Protein AF-A0A5J4P805-F1 (afdb_monomer_lite)

Radius of gyration: 18.77 Å; chains: 1; bounding box: 38×37×55 Å

Foldseek 3Di:
DKAFDDDPPDDDDDDDDDPPDDDDDDDDDPVLVVVLVVPDPPVQLLVCVCVVDRMDDDDPVRVVLVVVLVVVLCVLVVPPVDPCSSVVNSVSVVVSSVVVVCVVCVVVVNDPCLPVPVLLVVLLVVLLVDLVPDLDLCVSCVVSVHDSVVQQVVNCVRRVHGSNVSSVCSNVVVVD

Secondary structure (DSSP, 8-state):
-EEE---TTPPP------TT---------HHHHHHHHTT-TTHHHHHHHHHT-SEEE--HHHHHHHHHHHHHHHHHHH-TT-TTHHHHHHHHHHHHHHHHHHHHHHHTT--TTTT--HHHHHHHHHHHHHTTT---HHHHHHHTTS-HHHHHHHHHHHHSS-HHHHHHHHHHHT--

InterPro domains:
  IPR018060 AraC-like, DNA binding HTH domain [PS01124] (121-176)

pLDDT: mean 83.59, std 12.19, range [43.94, 97.19]

Sequence (176 aa):
PCLITIHPDEILQLQECSDDYSAMHIVYSKEFINALSAYIKERLPFYLDIYNSPVFNLSDEELNSYMEYFIKAKEIVSNADNPFRLQTIIHLTMFFFYSKTYQFRKAKGETVKTIQNPLVTNFLKLVRENYKTYHSLDFYANKLCVSSKYLTTLVKRKTGTTATDWIEKYIILEAQ

Organism: NCBI:txid433724

Structure (mmCIF, N/CA/C/O backbone):
data_AF-A0A5J4P805-F1
#
_entry.id   AF-A0A5J4P805-F1
#
loop_
_atom_site.group_PDB
_atom_site.id
_atom_site.type_symbol
_atom_site.label_atom_id
_atom_site.label_alt_id
_atom_site.label_comp_id
_atom_site.label_asym_id
_atom_site.label_entity_id
_atom_site.label_seq_id
_atom_site.pdbx_PDB_ins_code
_atom_site.Cartn_x
_atom_site.Cartn_y
_atom_site.Cartn_z
_atom_site.occupancy
_atom_site.B_iso_or_equiv
_atom_site.auth_seq_id
_atom_site.auth_comp_id
_atom_site.auth_asym_id
_atom_site.auth_atom_id
_atom_site.pdbx_PDB_model_num
ATOM 1 N N . PRO A 1 1 ? 7.801 15.212 -11.296 1.00 89.38 1 PRO A N 1
ATOM 2 C CA . PRO A 1 1 ? 7.403 13.788 -11.437 1.00 89.38 1 PRO A CA 1
ATOM 3 C C . PRO A 1 1 ? 6.399 13.424 -10.334 1.00 89.38 1 PRO A C 1
ATOM 5 O O . PRO A 1 1 ? 6.364 14.111 -9.315 1.00 89.38 1 PRO A O 1
ATOM 8 N N . CYS A 1 2 ? 5.566 12.400 -10.524 1.00 90.12 2 CYS A N 1
ATOM 9 C CA . CYS A 1 2 ? 4.610 11.981 -9.498 1.00 90.12 2 CYS A CA 1
ATOM 10 C C . CYS A 1 2 ? 4.500 10.457 -9.403 1.00 90.12 2 CYS A C 1
ATOM 12 O O . CYS A 1 2 ? 4.757 9.744 -10.373 1.00 90.12 2 CYS A O 1
ATOM 14 N N . LEU A 1 3 ? 4.132 9.974 -8.218 1.00 89.25 3 LEU A N 1
ATOM 15 C CA . LEU A 1 3 ? 3.658 8.616 -7.991 1.00 89.25 3 LEU A CA 1
ATOM 16 C C . LEU A 1 3 ? 2.134 8.647 -7.965 1.00 89.25 3 LEU A C 1
ATOM 18 O O . LEU A 1 3 ? 1.552 9.450 -7.237 1.00 89.25 3 LEU A O 1
ATOM 22 N N . ILE A 1 4 ? 1.515 7.736 -8.707 1.00 89.25 4 ILE A N 1
ATOM 23 C CA . ILE A 1 4 ? 0.074 7.507 -8.669 1.00 89.25 4 ILE A CA 1
ATOM 24 C C . ILE A 1 4 ? -0.155 6.094 -8.139 1.00 89.25 4 ILE A C 1
ATOM 26 O O . ILE A 1 4 ? 0.443 5.139 -8.641 1.00 89.25 4 ILE A O 1
ATOM 30 N N . THR A 1 5 ? -0.998 5.958 -7.121 1.00 86.69 5 THR A N 1
ATOM 31 C CA . THR A 1 5 ? -1.427 4.660 -6.594 1.00 86.69 5 THR A CA 1
ATOM 32 C C . THR A 1 5 ? -2.872 4.417 -6.981 1.00 86.69 5 THR A C 1
ATOM 34 O O . THR A 1 5 ? -3.725 5.258 -6.721 1.00 86.69 5 THR A O 1
ATOM 37 N N . ILE A 1 6 ? -3.120 3.266 -7.601 1.00 85.44 6 ILE A N 1
ATOM 38 C CA . ILE A 1 6 ? -4.442 2.854 -8.067 1.00 85.44 6 ILE A CA 1
ATOM 39 C C . ILE A 1 6 ? -4.835 1.620 -7.269 1.00 85.44 6 ILE A C 1
ATOM 41 O O . ILE A 1 6 ? -4.088 0.634 -7.228 1.00 85.44 6 ILE A O 1
ATOM 45 N N . HIS A 1 7 ? -5.984 1.684 -6.617 1.00 79.12 7 HIS A N 1
ATOM 46 C CA . HIS A 1 7 ? -6.533 0.595 -5.832 1.00 79.12 7 HIS A CA 1
ATOM 47 C C . HIS A 1 7 ? -7.401 -0.330 -6.690 1.00 79.12 7 HIS A C 1
ATOM 49 O O . HIS A 1 7 ? -7.908 0.072 -7.741 1.00 79.12 7 HIS A O 1
ATOM 55 N N . PRO A 1 8 ? -7.588 -1.591 -6.257 1.00 71.69 8 PRO A N 1
ATOM 56 C CA . PRO A 1 8 ? -8.614 -2.446 -6.837 1.00 71.69 8 PRO A CA 1
ATOM 57 C C . PRO A 1 8 ? -9.966 -1.720 -6.862 1.00 71.69 8 PRO A C 1
ATOM 59 O O . PRO A 1 8 ? -10.299 -1.013 -5.915 1.00 71.69 8 PRO A O 1
ATOM 62 N N . ASP A 1 9 ? -10.723 -1.915 -7.941 1.00 72.81 9 ASP A N 1
ATOM 63 C CA . ASP A 1 9 ? -12.059 -1.345 -8.179 1.00 72.81 9 ASP A CA 1
ATOM 64 C C . ASP A 1 9 ? -12.109 0.165 -8.501 1.00 72.81 9 ASP A C 1
ATOM 66 O O . ASP A 1 9 ? -13.187 0.703 -8.764 1.00 72.81 9 ASP A O 1
ATOM 70 N N . GLU A 1 10 ? -10.963 0.849 -8.583 1.00 80.38 10 GLU A N 1
ATOM 71 C CA . GLU A 1 10 ? -10.898 2.204 -9.139 1.00 80.38 10 GLU A CA 1
ATOM 72 C C . GLU A 1 10 ? -10.893 2.179 -10.675 1.00 80.38 10 GLU A C 1
ATOM 74 O O . GLU A 1 10 ? -10.172 1.409 -11.314 1.00 80.38 10 GLU A O 1
ATOM 79 N N . ILE A 1 11 ? -11.691 3.058 -11.288 1.00 79.94 11 ILE A N 1
ATOM 80 C CA . ILE A 1 11 ? -11.712 3.250 -12.741 1.00 79.94 11 ILE A CA 1
ATOM 81 C C . ILE A 1 11 ? -10.807 4.429 -13.080 1.00 79.94 11 ILE A C 1
ATOM 83 O O . ILE A 1 11 ? -11.082 5.563 -12.687 1.00 79.94 11 ILE A O 1
ATOM 87 N N . LEU A 1 12 ? -9.749 4.170 -13.850 1.00 81.88 12 LEU A N 1
ATOM 88 C CA . LEU A 1 12 ? -8.863 5.213 -14.352 1.00 81.88 12 LEU A CA 1
ATOM 89 C C . LEU A 1 12 ? -9.272 5.612 -15.770 1.00 81.88 12 LEU A C 1
ATOM 91 O O . LEU A 1 12 ? -9.316 4.778 -16.674 1.00 81.88 12 LEU A O 1
ATOM 95 N N . GLN A 1 13 ? -9.548 6.900 -15.965 1.00 85.69 13 GLN A N 1
ATOM 96 C CA . GLN A 1 13 ? -9.838 7.473 -17.275 1.00 85.69 13 GLN A CA 1
ATOM 97 C C . GLN A 1 13 ? -8.726 8.447 -17.668 1.00 85.69 13 GLN A C 1
ATOM 99 O O . GLN A 1 13 ? -8.570 9.503 -17.056 1.00 85.69 13 GLN A O 1
ATOM 104 N N . LEU A 1 14 ? -7.965 8.096 -18.706 1.00 84.12 14 LEU A N 1
ATOM 105 C CA . LEU A 1 14 ? -6.975 8.987 -19.305 1.00 84.12 14 LEU A CA 1
ATOM 106 C C . LEU A 1 14 ? -7.700 10.031 -20.166 1.00 84.12 14 LEU A C 1
ATOM 108 O O . LEU A 1 14 ? -8.374 9.669 -21.128 1.00 84.12 14 LEU A O 1
ATOM 112 N N . GLN A 1 15 ? -7.590 11.306 -19.795 1.00 90.75 15 GLN A N 1
ATOM 113 C CA . GLN A 1 15 ? -8.212 12.419 -20.529 1.00 90.75 15 GLN A CA 1
ATOM 114 C C . GLN A 1 15 ? -7.284 12.967 -21.616 1.00 90.75 15 GLN A C 1
ATOM 116 O O . GLN A 1 15 ? -7.705 13.189 -22.746 1.00 90.75 15 GLN A O 1
ATOM 121 N N . GLU A 1 16 ? -6.014 13.159 -21.269 1.00 90.00 16 GLU A N 1
ATOM 122 C CA . GLU A 1 16 ? -5.002 13.762 -22.127 1.00 90.00 16 GLU A CA 1
ATOM 123 C C . GLU A 1 16 ? -3.634 13.156 -21.787 1.00 90.00 16 GLU A C 1
ATOM 125 O O . GLU A 1 16 ? -3.386 12.768 -20.642 1.00 90.00 16 GLU A O 1
ATOM 130 N N . CYS A 1 17 ? -2.759 13.045 -22.784 1.00 89.62 17 CYS A N 1
ATOM 131 C CA . CYS A 1 17 ? -1.394 12.553 -22.642 1.00 89.62 17 CYS A CA 1
ATOM 132 C C . CYS A 1 17 ? -0.493 13.395 -23.543 1.00 89.62 17 CYS A C 1
ATOM 134 O O . CYS A 1 17 ? -0.780 13.519 -24.732 1.00 89.62 17 CYS A O 1
ATOM 136 N N . SER A 1 18 ? 0.570 13.973 -22.985 1.00 92.75 18 SER A N 1
ATOM 137 C CA . SER A 1 18 ? 1.556 14.712 -23.772 1.00 92.75 18 SER A CA 1
ATOM 138 C C . SER A 1 18 ? 2.445 13.760 -24.577 1.00 92.75 18 SER A C 1
ATOM 140 O O . SER A 1 18 ? 2.622 12.598 -24.204 1.00 92.75 18 SER A O 1
ATOM 142 N N . ASP A 1 19 ? 3.034 14.260 -25.666 1.00 93.38 19 ASP A N 1
ATOM 143 C CA . ASP A 1 19 ? 3.912 13.467 -26.544 1.00 93.38 19 ASP A CA 1
ATOM 144 C C . ASP A 1 19 ? 5.211 13.013 -25.852 1.00 93.38 19 ASP A C 1
ATOM 146 O O . ASP A 1 19 ? 5.817 12.015 -26.236 1.00 93.38 19 ASP A O 1
ATOM 150 N N . ASP A 1 20 ? 5.647 13.739 -24.822 1.00 93.69 20 ASP A N 1
ATOM 151 C CA . ASP A 1 20 ? 6.843 13.462 -24.022 1.00 93.69 20 ASP A CA 1
ATOM 152 C C . ASP A 1 20 ? 6.550 12.659 -22.743 1.00 93.69 20 ASP A C 1
ATOM 154 O O . ASP A 1 20 ? 7.442 12.436 -21.916 1.00 93.69 20 ASP A O 1
ATOM 158 N N . TYR A 1 21 ? 5.305 12.208 -22.565 1.00 89.69 21 TYR A N 1
ATOM 159 C CA . TYR A 1 21 ? 4.905 11.448 -21.393 1.00 89.69 21 TYR A CA 1
ATOM 160 C C . TYR A 1 21 ? 5.673 10.125 -21.293 1.00 89.69 21 TYR A C 1
ATOM 162 O O . TYR A 1 21 ? 5.721 9.315 -22.219 1.00 89.69 21 TYR A O 1
ATOM 170 N N . SER A 1 22 ? 6.224 9.868 -20.108 1.00 89.62 22 SER A N 1
ATOM 171 C CA . SER A 1 22 ? 6.841 8.591 -19.767 1.00 89.62 22 SER A CA 1
ATOM 172 C C . SER A 1 22 ? 6.414 8.153 -18.375 1.00 89.62 22 SER A C 1
ATOM 174 O O . SER A 1 22 ? 6.298 8.957 -17.448 1.00 89.62 22 SER A O 1
ATOM 176 N N . ALA A 1 23 ? 6.158 6.855 -18.232 1.00 89.94 23 ALA A N 1
ATOM 177 C CA . ALA A 1 23 ? 5.723 6.280 -16.974 1.00 89.94 23 ALA A CA 1
ATOM 178 C C . ALA A 1 23 ? 6.225 4.856 -16.794 1.00 89.94 23 ALA A C 1
ATOM 180 O O . ALA A 1 23 ? 6.487 4.112 -17.740 1.00 89.94 23 ALA A O 1
ATOM 181 N N . MET A 1 24 ? 6.303 4.479 -15.528 1.00 90.62 24 MET A N 1
ATOM 182 C CA . MET A 1 24 ? 6.687 3.164 -15.070 1.00 90.62 24 MET A CA 1
ATOM 183 C C . MET A 1 24 ? 5.582 2.641 -14.165 1.00 90.62 24 MET A C 1
ATOM 185 O O . MET A 1 24 ? 5.112 3.354 -13.281 1.00 90.62 24 MET A O 1
ATOM 189 N N . HIS A 1 25 ? 5.167 1.400 -14.387 1.00 90.31 25 HIS A N 1
ATOM 190 C CA . HIS A 1 25 ? 4.071 0.787 -13.650 1.00 90.31 25 HIS A CA 1
ATOM 191 C C . HIS A 1 25 ? 4.546 -0.469 -12.926 1.00 90.31 25 HIS A C 1
ATOM 193 O O . HIS A 1 25 ? 5.250 -1.308 -13.486 1.00 90.31 25 HIS A O 1
ATOM 199 N N . ILE A 1 26 ? 4.130 -0.598 -11.668 1.00 91.25 26 ILE A N 1
ATOM 200 C CA . ILE A 1 26 ? 4.289 -1.813 -10.871 1.00 91.25 26 ILE A CA 1
ATOM 201 C C . ILE A 1 26 ? 2.892 -2.299 -10.535 1.00 91.25 26 ILE A C 1
ATOM 203 O O . ILE A 1 26 ? 2.126 -1.589 -9.889 1.00 91.25 26 ILE A O 1
ATOM 207 N N . VAL A 1 27 ? 2.574 -3.509 -10.983 1.00 90.94 27 VAL A N 1
ATOM 208 C CA . VAL A 1 27 ? 1.280 -4.143 -10.742 1.00 90.94 27 VAL A CA 1
ATOM 209 C C . VAL A 1 27 ? 1.503 -5.337 -9.830 1.00 90.94 27 VAL A C 1
ATOM 211 O O . VAL A 1 27 ? 2.294 -6.227 -10.141 1.00 90.94 27 VAL A O 1
ATOM 214 N N . TYR A 1 28 ? 0.809 -5.350 -8.697 1.00 89.00 28 TYR A N 1
ATOM 215 C CA . TYR A 1 28 ? 0.845 -6.463 -7.759 1.00 89.00 28 TYR A CA 1
ATOM 216 C C . TYR A 1 28 ? -0.364 -7.367 -7.981 1.00 89.00 28 TYR A C 1
ATOM 218 O O . TYR A 1 28 ? -1.494 -6.886 -8.057 1.00 89.00 28 TYR A O 1
ATOM 226 N N . SER A 1 29 ? -0.136 -8.679 -8.056 1.00 90.00 29 SER A N 1
ATOM 227 C CA . SER A 1 29 ? -1.239 -9.639 -8.046 1.00 90.00 29 SER A CA 1
ATOM 228 C C . SER A 1 29 ? -1.870 -9.714 -6.651 1.00 90.00 29 SER A C 1
ATOM 230 O O . SER A 1 29 ? -1.214 -9.420 -5.643 1.00 90.00 29 SER A O 1
ATOM 232 N N . LYS A 1 30 ? -3.134 -10.148 -6.575 1.00 83.44 30 LYS A N 1
ATOM 233 C CA . LYS A 1 30 ? -3.829 -10.343 -5.292 1.00 83.44 30 LYS A CA 1
ATOM 234 C C . LYS A 1 30 ? -3.072 -11.322 -4.394 1.00 83.44 30 LYS A C 1
ATOM 236 O O . LYS A 1 30 ? -2.908 -11.079 -3.203 1.00 83.44 30 LYS A O 1
ATOM 241 N N . GLU A 1 31 ? -2.534 -12.391 -4.973 1.00 87.69 31 GLU A N 1
ATOM 242 C CA . GLU A 1 31 ? -1.758 -13.414 -4.270 1.00 87.69 31 GLU A CA 1
ATOM 243 C C . GLU A 1 31 ? -0.483 -12.825 -3.666 1.00 87.69 31 GLU A C 1
ATOM 245 O O . GLU A 1 31 ? -0.145 -13.124 -2.520 1.00 87.69 31 GLU A O 1
ATOM 250 N N . PHE A 1 32 ? 0.206 -11.950 -4.405 1.00 89.69 32 PHE A N 1
ATOM 251 C CA . PHE A 1 32 ? 1.396 -11.276 -3.903 1.00 89.69 32 PHE A CA 1
ATOM 252 C C . PHE A 1 32 ? 1.067 -10.320 -2.754 1.00 89.69 32 PHE A C 1
ATOM 254 O O . PHE A 1 32 ? 1.755 -10.342 -1.734 1.00 89.69 32 PHE A O 1
ATOM 261 N N . ILE A 1 33 ? 0.006 -9.515 -2.879 1.00 83.75 33 ILE A N 1
ATOM 262 C CA . ILE A 1 33 ? -0.450 -8.629 -1.797 1.00 83.75 33 ILE A CA 1
ATOM 263 C C . ILE A 1 33 ? -0.822 -9.445 -0.557 1.00 83.75 33 ILE A C 1
ATOM 265 O O . ILE A 1 33 ? -0.401 -9.100 0.547 1.00 83.75 33 ILE A O 1
ATOM 269 N N . ASN A 1 34 ? -1.522 -10.567 -0.727 1.00 80.19 34 ASN A N 1
ATOM 270 C CA . ASN A 1 34 ? -1.867 -11.467 0.369 1.00 80.19 34 ASN A CA 1
ATOM 271 C C . ASN A 1 34 ? -0.614 -12.038 1.046 1.00 80.19 34 ASN A C 1
ATOM 273 O O . ASN A 1 34 ? -0.508 -11.985 2.274 1.00 80.19 34 ASN A O 1
ATOM 277 N N . ALA A 1 35 ? 0.374 -12.492 0.273 1.00 85.38 35 ALA A N 1
ATOM 278 C CA . ALA A 1 35 ? 1.645 -12.971 0.810 1.00 85.38 35 ALA A CA 1
ATOM 279 C C . ALA A 1 35 ? 2.408 -11.866 1.560 1.00 85.38 35 ALA A C 1
ATOM 281 O O . ALA A 1 35 ? 2.830 -12.072 2.695 1.00 85.38 35 ALA A O 1
ATOM 282 N N . LEU A 1 36 ? 2.525 -10.671 0.974 1.00 84.06 36 LEU A N 1
ATOM 283 C CA . LEU A 1 36 ? 3.164 -9.507 1.591 1.00 84.06 36 LEU A CA 1
ATOM 284 C C . LEU A 1 36 ? 2.470 -9.115 2.903 1.00 84.06 36 LEU A C 1
ATOM 286 O O . LEU A 1 36 ? 3.116 -8.845 3.917 1.00 84.06 36 LEU A O 1
ATOM 290 N N . SER A 1 37 ? 1.139 -9.129 2.904 1.00 74.75 37 SER A N 1
ATOM 291 C CA . SER A 1 37 ? 0.326 -8.732 4.046 1.00 74.75 37 SER A CA 1
ATOM 292 C C . SER A 1 37 ? 0.572 -9.616 5.271 1.00 74.75 37 SER A C 1
ATOM 294 O O . SER A 1 37 ? 0.425 -9.143 6.401 1.00 74.75 37 SER A O 1
ATOM 296 N N . ALA A 1 38 ? 0.947 -10.889 5.097 1.00 74.44 38 ALA A N 1
ATOM 297 C CA . ALA A 1 38 ? 1.258 -11.801 6.202 1.00 74.44 38 ALA A CA 1
ATOM 298 C C . ALA A 1 38 ? 2.424 -11.297 7.073 1.00 74.44 38 ALA A C 1
ATOM 300 O O . ALA A 1 38 ? 2.488 -11.608 8.262 1.00 74.44 38 ALA A O 1
ATOM 301 N N . TYR A 1 39 ? 3.303 -10.466 6.509 1.00 72.06 39 TYR A N 1
ATOM 302 C CA . TYR A 1 39 ? 4.473 -9.926 7.197 1.00 72.06 39 TYR A CA 1
ATOM 303 C C . TYR A 1 39 ? 4.241 -8.533 7.806 1.00 72.06 39 TYR A C 1
ATOM 305 O O . TYR A 1 39 ? 4.923 -8.149 8.759 1.00 72.06 39 TYR A O 1
ATOM 313 N N . ILE A 1 40 ? 3.250 -7.779 7.322 1.00 66.31 40 ILE A N 1
ATOM 314 C CA . ILE A 1 40 ? 2.969 -6.416 7.791 1.00 66.31 40 ILE A CA 1
ATOM 315 C C . ILE A 1 40 ? 2.023 -6.471 9.002 1.00 66.31 40 ILE A C 1
ATOM 317 O O . ILE A 1 40 ? 0.811 -6.609 8.862 1.00 66.31 40 ILE A O 1
ATOM 321 N N . LYS A 1 41 ? 2.558 -6.326 10.222 1.00 56.78 41 LYS A N 1
ATOM 322 C CA . LYS A 1 41 ? 1.759 -6.358 11.474 1.00 56.78 41 LYS A CA 1
ATOM 323 C C . LYS A 1 41 ? 0.793 -5.166 11.621 1.00 56.78 41 LYS A C 1
ATOM 325 O O . LYS A 1 41 ? -0.306 -5.305 12.173 1.00 56.78 41 LYS A O 1
ATOM 330 N N . GLU A 1 42 ? 1.173 -4.008 11.082 1.00 60.75 42 GLU A N 1
ATOM 331 C CA . GLU A 1 42 ? 0.418 -2.745 11.113 1.00 60.75 42 GLU A CA 1
ATOM 332 C C . GLU A 1 42 ? -0.238 -2.434 9.755 1.00 60.75 42 GLU A C 1
ATOM 334 O O . GLU A 1 42 ? -0.090 -1.341 9.217 1.00 60.75 42 GLU A O 1
ATOM 339 N N . ARG A 1 43 ? -0.970 -3.406 9.184 1.00 60.38 43 ARG A N 1
ATOM 340 C CA . ARG A 1 43 ? -1.573 -3.310 7.834 1.00 60.38 43 ARG A CA 1
ATOM 341 C C . ARG A 1 43 ? -2.363 -2.027 7.582 1.00 60.38 43 ARG A C 1
ATOM 343 O O . ARG A 1 43 ? -2.365 -1.487 6.487 1.00 60.38 43 ARG A O 1
ATOM 350 N N . LEU A 1 44 ? -3.072 -1.574 8.605 1.00 59.03 44 LEU A N 1
ATOM 351 C CA . LEU A 1 44 ? -4.191 -0.672 8.432 1.00 59.03 44 LEU A CA 1
ATOM 352 C C . LEU A 1 44 ? -3.799 0.823 8.430 1.00 59.03 44 LEU A C 1
ATOM 354 O O . LEU A 1 44 ? -4.233 1.529 7.521 1.00 59.03 44 LEU A O 1
ATOM 358 N N . PRO A 1 45 ? -2.954 1.324 9.357 1.00 60.91 45 PRO A N 1
ATOM 359 C CA . PRO A 1 45 ? -2.386 2.666 9.219 1.00 60.91 45 PRO A CA 1
ATOM 360 C C . PRO A 1 45 ? -1.623 2.836 7.902 1.00 60.91 45 PRO A C 1
ATOM 362 O O . PRO A 1 45 ? -1.765 3.853 7.240 1.00 60.91 45 PRO A O 1
ATOM 365 N N . PHE A 1 46 ? -0.874 1.805 7.501 1.00 63.72 46 PHE A N 1
ATOM 366 C CA . PHE A 1 46 ? -0.137 1.782 6.241 1.00 63.72 46 PHE A CA 1
ATOM 367 C C . PHE A 1 46 ? -1.063 1.861 5.018 1.00 63.72 46 PHE A C 1
ATOM 369 O O . PHE A 1 46 ? -0.847 2.688 4.138 1.00 63.72 46 PHE A O 1
ATOM 376 N N . TYR A 1 47 ? -2.125 1.049 4.982 1.00 64.62 47 TYR A N 1
ATOM 377 C CA . TYR A 1 47 ? -3.109 1.092 3.900 1.00 64.62 47 TYR A CA 1
ATOM 378 C C . TYR A 1 47 ? -3.779 2.464 3.784 1.00 64.62 47 TYR A C 1
ATOM 380 O O . TYR A 1 47 ? -3.931 2.970 2.679 1.00 64.62 47 TYR A O 1
ATOM 388 N N . LEU A 1 48 ? -4.150 3.093 4.905 1.00 63.97 48 LEU A N 1
ATOM 389 C CA . LEU A 1 48 ? -4.765 4.421 4.868 1.00 63.97 48 LEU A CA 1
ATOM 390 C C . LEU A 1 48 ? -3.843 5.516 4.359 1.00 63.97 48 LEU A C 1
ATOM 392 O O . LEU A 1 48 ? -4.325 6.423 3.684 1.00 63.97 48 LEU A O 1
ATOM 396 N N . ASP A 1 49 ? -2.561 5.459 4.713 1.00 67.38 49 ASP A N 1
ATOM 397 C CA . ASP A 1 49 ? -1.588 6.452 4.263 1.00 67.38 49 ASP A CA 1
ATOM 398 C C . ASP A 1 49 ? -1.484 6.441 2.727 1.00 67.38 49 ASP A C 1
ATOM 400 O O . ASP A 1 49 ? -1.374 7.502 2.118 1.00 67.38 49 ASP A O 1
ATOM 404 N N . ILE A 1 50 ? -1.597 5.258 2.110 1.00 67.62 50 ILE A N 1
ATOM 405 C CA . ILE A 1 50 ? -1.614 5.075 0.652 1.00 67.62 50 ILE A CA 1
ATOM 406 C C . ILE A 1 50 ? -2.986 5.450 0.070 1.00 67.62 50 ILE A C 1
ATOM 408 O O . ILE A 1 50 ? -3.070 6.284 -0.825 1.00 67.62 50 ILE A O 1
ATOM 412 N N . TYR A 1 51 ? -4.069 4.901 0.625 1.00 67.12 51 TYR A N 1
ATOM 413 C CA . TYR A 1 51 ? -5.433 5.084 0.116 1.00 67.12 51 TYR A CA 1
ATOM 414 C C . TYR A 1 51 ? -5.903 6.539 0.136 1.00 67.12 51 TYR A C 1
ATOM 416 O O . TYR A 1 51 ? -6.561 7.011 -0.784 1.00 67.12 51 TYR A O 1
ATOM 424 N N . ASN A 1 52 ? -5.565 7.288 1.186 1.00 67.38 52 ASN A N 1
ATOM 425 C CA . ASN A 1 52 ? -5.992 8.681 1.315 1.00 67.38 52 ASN A CA 1
ATOM 426 C C . ASN A 1 52 ? -5.112 9.652 0.507 1.00 67.38 52 ASN A C 1
ATOM 428 O O . ASN A 1 52 ? -5.274 10.868 0.623 1.00 67.38 52 ASN A O 1
ATOM 432 N N . SER A 1 53 ? -4.123 9.167 -0.240 1.00 71.75 53 SER A N 1
ATOM 433 C CA . SER A 1 53 ? -3.188 10.008 -0.984 1.00 71.75 53 SER A CA 1
ATOM 434 C C . SER A 1 53 ? -2.847 9.352 -2.325 1.00 71.75 53 SER A C 1
ATOM 436 O O . SER A 1 53 ? -1.741 8.866 -2.507 1.00 71.75 53 SER A O 1
ATOM 438 N N . PRO A 1 54 ? -3.787 9.348 -3.289 1.00 75.75 54 PRO A N 1
ATOM 439 C CA . PRO A 1 54 ? -3.621 8.629 -4.554 1.00 75.75 54 PRO A CA 1
ATOM 440 C C . PRO A 1 54 ? -2.557 9.239 -5.478 1.00 75.75 54 PRO A C 1
ATOM 442 O O . PRO A 1 54 ? -2.111 8.583 -6.416 1.00 75.75 54 PRO A O 1
ATOM 445 N N . VAL A 1 55 ? -2.149 10.489 -5.230 1.00 85.12 55 VAL A N 1
ATOM 446 C CA . VAL A 1 55 ? -1.129 11.202 -6.007 1.00 85.12 55 VAL A CA 1
ATOM 447 C C . VAL A 1 55 ? -0.112 11.830 -5.062 1.00 85.12 55 VAL A C 1
ATOM 449 O O . VAL A 1 55 ? -0.467 12.627 -4.191 1.00 85.12 55 VAL A O 1
ATOM 452 N N . PHE A 1 56 ? 1.163 11.518 -5.279 1.00 82.44 56 PHE A N 1
ATOM 453 C CA . PHE A 1 56 ? 2.285 12.125 -4.572 1.00 82.44 56 PHE A CA 1
ATOM 454 C C . PHE A 1 56 ? 3.215 12.815 -5.554 1.00 82.44 56 PHE A C 1
ATOM 456 O O . PHE A 1 56 ? 3.733 12.191 -6.479 1.00 82.44 56 PHE A O 1
ATOM 463 N N . ASN A 1 57 ? 3.481 14.095 -5.314 1.00 87.94 57 ASN A N 1
ATOM 464 C CA . ASN A 1 57 ? 4.556 14.783 -6.012 1.00 87.94 57 ASN A CA 1
ATOM 465 C C . ASN A 1 57 ? 5.893 14.260 -5.496 1.00 87.94 57 ASN A C 1
ATOM 467 O O . ASN A 1 57 ? 6.103 14.192 -4.287 1.00 87.94 57 ASN A O 1
ATOM 471 N N . LEU A 1 58 ? 6.770 13.895 -6.423 1.00 88.94 58 LEU A N 1
ATOM 472 C CA . LEU A 1 58 ? 8.104 13.406 -6.121 1.00 88.94 58 LEU A CA 1
ATOM 473 C C . LEU A 1 58 ? 9.130 14.480 -6.472 1.00 88.94 58 LEU A C 1
ATOM 475 O O . LEU A 1 58 ? 9.048 15.119 -7.525 1.00 88.94 58 LEU A O 1
ATOM 479 N N . SER A 1 59 ? 10.122 14.625 -5.607 1.00 91.81 59 SER A N 1
ATOM 480 C CA . SER A 1 59 ? 11.427 15.169 -5.974 1.00 91.81 59 SER A CA 1
ATOM 481 C C . SER A 1 59 ? 12.181 14.204 -6.897 1.00 91.81 59 SER A C 1
ATOM 483 O O . SER A 1 59 ? 11.844 13.021 -7.003 1.00 91.81 59 SER A O 1
ATOM 485 N N . ASP A 1 60 ? 13.234 14.693 -7.547 1.00 92.44 60 ASP A N 1
ATOM 486 C CA . ASP A 1 60 ? 14.070 13.855 -8.415 1.00 92.44 60 ASP A CA 1
ATOM 487 C C . ASP A 1 60 ? 14.799 12.755 -7.628 1.00 92.44 60 ASP A C 1
ATOM 489 O O . ASP A 1 60 ? 14.920 11.625 -8.098 1.00 92.44 60 ASP A O 1
ATOM 493 N N . GLU A 1 61 ? 15.222 13.043 -6.392 1.00 91.56 61 GLU A N 1
ATOM 494 C CA . GLU A 1 61 ? 15.821 12.048 -5.493 1.00 91.56 61 GLU A CA 1
ATOM 495 C C . GLU A 1 61 ? 14.825 10.928 -5.155 1.00 91.56 61 GLU A C 1
ATOM 497 O O . GLU A 1 61 ? 15.156 9.739 -5.210 1.00 91.56 61 GLU A O 1
ATOM 502 N N . GLU A 1 62 ? 13.575 11.288 -4.857 1.00 91.19 62 GLU A N 1
ATOM 503 C CA . GLU A 1 62 ? 12.534 10.298 -4.606 1.00 91.19 62 GLU A CA 1
ATOM 504 C C . GLU A 1 62 ? 12.253 9.473 -5.858 1.00 91.19 62 GLU A C 1
ATOM 506 O O . GLU A 1 62 ? 12.244 8.245 -5.760 1.00 91.19 62 GLU A O 1
ATOM 511 N N . LEU A 1 63 ? 12.092 10.103 -7.026 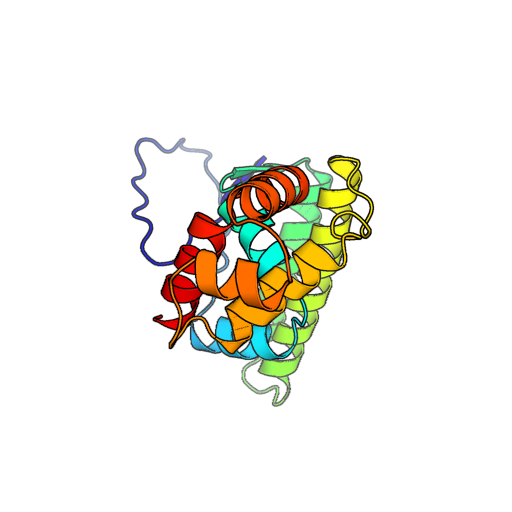1.00 92.19 63 LEU A N 1
ATOM 512 C CA . LEU A 1 63 ? 11.903 9.391 -8.290 1.00 92.19 63 LEU A CA 1
ATOM 513 C C . LEU A 1 63 ? 13.023 8.370 -8.523 1.00 92.19 63 LEU A C 1
ATOM 515 O O . LEU A 1 63 ? 12.728 7.205 -8.790 1.00 92.19 63 LEU A O 1
ATOM 519 N N . ASN A 1 64 ? 14.284 8.766 -8.342 1.00 93.88 64 ASN A N 1
ATOM 520 C CA . ASN A 1 64 ? 15.431 7.870 -8.498 1.00 93.88 64 ASN A CA 1
ATOM 521 C C . ASN A 1 64 ? 15.335 6.651 -7.576 1.00 93.88 64 ASN A C 1
ATOM 523 O O . ASN A 1 64 ? 15.518 5.524 -8.025 1.00 93.88 64 ASN A O 1
ATOM 527 N N . SER A 1 65 ? 14.940 6.837 -6.317 1.00 93.69 65 SER A N 1
ATOM 528 C CA . SER A 1 65 ? 14.760 5.702 -5.404 1.00 93.69 65 SER A CA 1
ATOM 529 C C . SER A 1 65 ? 13.606 4.759 -5.802 1.00 93.69 65 SER A C 1
ATOM 531 O O . SER A 1 65 ? 13.700 3.550 -5.584 1.00 93.69 65 SER A O 1
ATOM 533 N N . TYR A 1 66 ? 12.523 5.268 -6.412 1.00 93.56 66 TYR A N 1
ATOM 534 C CA . TYR A 1 66 ? 11.463 4.424 -6.989 1.00 93.56 66 TYR A CA 1
ATOM 535 C C . TYR A 1 66 ? 11.963 3.674 -8.233 1.00 93.56 66 TYR A C 1
ATOM 537 O O . TYR A 1 66 ? 11.634 2.499 -8.411 1.00 93.56 66 TYR A O 1
ATOM 545 N N . MET A 1 67 ? 12.784 4.319 -9.066 1.00 94.25 67 MET A N 1
ATOM 546 C CA . MET A 1 67 ? 13.418 3.698 -10.234 1.00 94.25 67 MET A CA 1
ATOM 547 C C . MET A 1 67 ? 14.376 2.573 -9.828 1.00 94.25 67 MET A C 1
ATOM 549 O O . MET A 1 67 ? 14.329 1.489 -10.407 1.00 94.25 67 MET A O 1
ATOM 553 N N . GLU A 1 68 ? 15.200 2.780 -8.799 1.00 95.81 68 GLU A N 1
ATOM 554 C CA . GLU A 1 68 ? 16.086 1.748 -8.246 1.00 95.81 68 GLU A CA 1
ATOM 555 C C . GLU A 1 68 ? 15.299 0.530 -7.756 1.00 95.81 68 GLU A C 1
ATOM 557 O O . GLU A 1 68 ? 15.642 -0.610 -8.089 1.00 95.81 68 GLU A O 1
ATOM 562 N N . TYR A 1 69 ? 14.208 0.764 -7.018 1.00 96.38 69 TYR A N 1
ATOM 563 C CA . TYR A 1 69 ? 13.305 -0.300 -6.588 1.00 96.38 69 TYR A CA 1
ATOM 564 C C . TYR A 1 69 ? 12.732 -1.069 -7.779 1.00 96.38 69 TYR A C 1
ATOM 566 O O . TYR A 1 69 ? 12.775 -2.298 -7.785 1.00 96.38 69 TYR A O 1
ATOM 574 N N . PHE A 1 70 ? 12.243 -0.373 -8.806 1.00 95.88 70 PHE A N 1
ATOM 575 C CA . PHE A 1 70 ? 11.689 -1.017 -9.993 1.00 95.88 70 PHE A CA 1
ATOM 576 C C . PHE A 1 70 ? 12.711 -1.863 -10.741 1.00 95.88 70 PHE A C 1
ATOM 578 O O . PHE A 1 70 ? 12.415 -3.003 -11.096 1.00 95.88 70 PHE A O 1
ATOM 585 N N . ILE A 1 71 ? 13.914 -1.333 -10.969 1.00 96.50 71 ILE A N 1
ATOM 586 C CA . ILE A 1 71 ? 14.982 -2.056 -11.666 1.00 96.50 71 ILE A CA 1
ATOM 587 C C . ILE A 1 71 ? 15.314 -3.339 -10.901 1.00 96.50 71 ILE A C 1
ATOM 589 O O . ILE A 1 71 ? 15.368 -4.416 -11.499 1.00 96.50 71 ILE A O 1
ATOM 593 N N . LYS A 1 72 ? 15.450 -3.253 -9.573 1.00 97.19 72 LYS A N 1
ATOM 594 C CA . LYS A 1 72 ? 15.721 -4.417 -8.721 1.00 97.19 72 LYS A CA 1
ATOM 595 C C . LYS A 1 72 ? 14.562 -5.406 -8.686 1.00 97.19 72 LYS A C 1
ATOM 597 O O . LYS A 1 72 ? 14.787 -6.610 -8.793 1.00 97.19 72 LYS A O 1
ATOM 602 N N . ALA A 1 73 ? 13.326 -4.926 -8.590 1.00 96.50 73 ALA A N 1
ATOM 603 C CA . ALA A 1 73 ? 12.139 -5.771 -8.634 1.00 96.50 73 ALA A CA 1
ATOM 604 C C . ALA A 1 73 ? 12.050 -6.531 -9.966 1.00 96.50 73 ALA A C 1
ATOM 606 O O . ALA A 1 73 ? 11.834 -7.743 -9.971 1.00 96.50 73 ALA A O 1
ATOM 607 N N . LYS A 1 74 ? 12.295 -5.847 -11.089 1.00 95.75 74 LYS A N 1
ATOM 608 C CA . LYS A 1 74 ? 12.319 -6.446 -12.427 1.00 95.75 74 LYS A CA 1
ATOM 609 C C . LYS A 1 74 ? 13.404 -7.517 -12.552 1.00 95.75 74 LYS A C 1
ATOM 611 O O . LYS A 1 74 ? 13.121 -8.590 -13.080 1.00 95.75 74 LYS A O 1
ATOM 616 N N . GLU A 1 75 ? 14.610 -7.253 -12.047 1.00 96.25 75 GLU A N 1
ATOM 617 C CA . GLU A 1 75 ? 15.724 -8.213 -12.011 1.00 96.25 75 GLU A CA 1
ATOM 618 C C . GLU A 1 75 ? 15.333 -9.495 -11.253 1.00 96.25 75 GLU A C 1
ATOM 620 O O . GLU A 1 75 ? 15.479 -10.599 -11.779 1.00 96.25 75 GLU A O 1
ATOM 625 N N . ILE A 1 76 ? 14.752 -9.354 -10.056 1.00 96.44 76 ILE A N 1
ATOM 626 C CA . ILE A 1 76 ? 14.320 -10.487 -9.223 1.00 96.44 76 ILE A CA 1
ATOM 627 C C . ILE A 1 76 ? 13.209 -11.286 -9.908 1.00 96.44 76 ILE A C 1
ATOM 629 O O . ILE A 1 76 ? 13.287 -12.512 -9.984 1.00 96.44 76 ILE A O 1
ATOM 633 N N . VAL A 1 77 ? 12.171 -10.611 -10.410 1.00 93.88 77 VAL A N 1
ATOM 634 C CA . VAL A 1 77 ? 11.000 -11.271 -11.011 1.00 93.88 77 VAL A CA 1
ATOM 635 C C . VAL A 1 77 ? 11.378 -12.029 -12.289 1.00 93.88 77 VAL A C 1
ATOM 637 O O . VAL A 1 77 ? 10.845 -13.117 -12.529 1.00 93.88 77 VAL A O 1
ATOM 640 N N . SER A 1 78 ? 12.334 -11.502 -13.061 1.00 95.19 78 SER A N 1
ATOM 641 C CA . SER A 1 78 ? 12.812 -12.114 -14.310 1.00 95.19 78 SER A CA 1
ATOM 642 C C . SER A 1 78 ? 13.649 -13.380 -14.090 1.00 95.19 78 SER A C 1
ATOM 644 O O . SER A 1 78 ? 13.766 -14.195 -15.001 1.00 95.19 78 SER A O 1
ATOM 646 N N . ASN A 1 79 ? 14.207 -13.585 -12.893 1.00 94.50 79 ASN A N 1
ATOM 647 C CA . ASN A 1 79 ? 15.016 -14.760 -12.570 1.00 94.50 79 ASN A CA 1
ATOM 648 C C . ASN A 1 79 ? 14.135 -15.948 -12.140 1.00 94.50 79 ASN A C 1
ATOM 650 O O . ASN A 1 79 ? 14.020 -16.263 -10.954 1.00 94.50 79 ASN A O 1
ATOM 654 N N . ALA A 1 80 ? 13.462 -16.573 -13.110 1.00 91.50 80 ALA A N 1
ATOM 655 C CA . ALA A 1 80 ? 12.468 -17.620 -12.864 1.00 91.50 80 ALA A CA 1
ATOM 656 C C . ALA A 1 80 ? 13.027 -18.888 -12.198 1.00 91.50 80 ALA A C 1
ATOM 658 O O . ALA A 1 80 ? 12.285 -19.549 -11.471 1.00 91.50 80 ALA A O 1
ATOM 659 N N . ASP A 1 81 ? 14.313 -19.179 -12.392 1.00 95.00 81 ASP A N 1
ATOM 660 C CA . ASP A 1 81 ? 14.977 -20.370 -11.851 1.00 95.00 81 ASP A CA 1
ATOM 661 C C . ASP A 1 81 ? 15.369 -20.223 -10.373 1.00 95.00 81 ASP A C 1
ATOM 663 O O . ASP A 1 81 ? 15.706 -21.208 -9.715 1.00 95.00 81 ASP A O 1
ATOM 667 N N . ASN A 1 82 ? 15.323 -19.006 -9.817 1.00 94.44 82 ASN A N 1
ATOM 668 C CA . ASN A 1 82 ? 15.651 -18.775 -8.416 1.00 94.44 82 ASN A CA 1
ATOM 669 C C . ASN A 1 82 ? 14.519 -19.284 -7.494 1.00 94.44 82 ASN A C 1
ATOM 671 O O . ASN A 1 82 ? 13.447 -18.666 -7.446 1.00 94.44 82 ASN A O 1
ATOM 675 N N . PRO A 1 83 ? 14.751 -20.327 -6.670 1.00 95.38 83 PRO A N 1
ATOM 676 C CA . PRO A 1 83 ? 1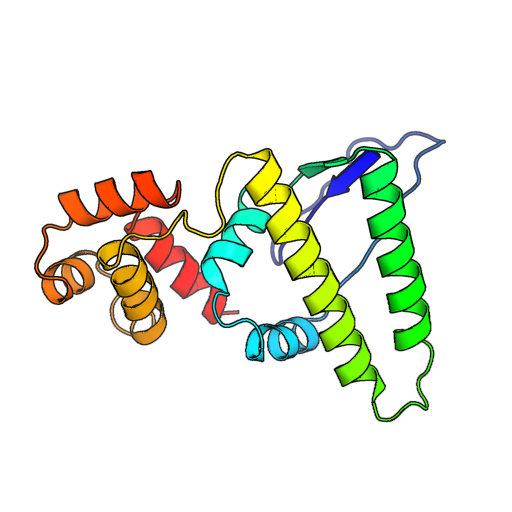3.723 -20.871 -5.780 1.00 95.38 83 PRO A CA 1
ATOM 677 C C . PRO A 1 83 ? 13.307 -19.893 -4.672 1.00 95.38 83 PRO A C 1
ATOM 679 O O . PRO A 1 83 ? 12.232 -20.038 -4.095 1.00 95.38 83 PRO A O 1
ATOM 682 N N . PHE A 1 84 ? 14.126 -18.876 -4.387 1.00 95.81 84 PHE A N 1
ATOM 683 C CA . PHE A 1 84 ? 13.842 -17.842 -3.393 1.00 95.81 84 PHE A CA 1
ATOM 684 C C . PHE A 1 84 ? 13.195 -16.590 -3.989 1.00 95.81 84 PHE A C 1
ATOM 686 O O . PHE A 1 84 ? 12.977 -15.623 -3.262 1.00 95.81 84 PHE A O 1
ATOM 693 N N . ARG A 1 85 ? 12.875 -16.580 -5.293 1.00 94.75 85 ARG A N 1
ATOM 694 C CA . ARG A 1 85 ? 12.372 -15.401 -6.015 1.00 94.75 85 ARG A CA 1
ATOM 695 C C . ARG A 1 85 ? 11.241 -14.691 -5.273 1.00 94.75 85 ARG A C 1
ATOM 697 O O . ARG A 1 85 ? 11.324 -13.481 -5.081 1.00 94.75 85 ARG A O 1
ATOM 704 N N . LEU A 1 86 ? 10.220 -15.434 -4.833 1.00 92.94 86 LEU A N 1
ATOM 705 C CA . LEU A 1 86 ? 9.058 -14.880 -4.127 1.00 92.94 86 LEU A CA 1
ATOM 706 C C . LEU A 1 86 ? 9.458 -14.224 -2.800 1.00 92.94 86 LEU A C 1
ATOM 708 O O . LEU A 1 86 ? 9.059 -13.098 -2.514 1.00 92.94 86 LEU A O 1
ATOM 712 N N . GLN A 1 87 ? 10.274 -14.901 -1.995 1.00 94.06 87 GLN A N 1
ATOM 713 C CA . GLN A 1 87 ? 10.745 -14.378 -0.717 1.00 94.06 87 GLN A CA 1
ATOM 714 C C . GLN A 1 87 ? 11.628 -13.148 -0.933 1.00 94.06 87 GLN A C 1
ATOM 716 O O . GLN A 1 87 ? 11.510 -12.175 -0.194 1.00 94.06 87 GLN A O 1
ATOM 721 N N . THR A 1 88 ? 12.490 -13.153 -1.950 1.00 95.75 88 THR A N 1
ATOM 722 C CA . THR A 1 88 ? 13.355 -12.015 -2.272 1.00 95.75 88 THR A CA 1
ATOM 723 C C . THR A 1 88 ? 12.533 -10.786 -2.647 1.00 95.75 88 THR A C 1
ATOM 725 O O . THR A 1 88 ? 12.780 -9.718 -2.085 1.00 95.75 88 THR A O 1
ATOM 728 N N . ILE A 1 89 ? 11.533 -10.919 -3.529 1.00 95.56 89 ILE A N 1
ATOM 729 C CA . ILE A 1 89 ? 10.700 -9.768 -3.897 1.00 95.56 89 ILE A CA 1
ATOM 730 C C . ILE A 1 89 ? 9.865 -9.280 -2.705 1.00 95.56 89 ILE A C 1
ATOM 732 O O . ILE A 1 89 ? 9.823 -8.080 -2.467 1.00 95.56 89 ILE A O 1
ATOM 736 N N . ILE A 1 90 ? 9.312 -10.176 -1.876 1.00 93.38 90 ILE A N 1
ATOM 737 C CA . ILE A 1 90 ? 8.580 -9.795 -0.654 1.00 93.38 90 ILE A CA 1
ATOM 738 C C . ILE A 1 90 ? 9.469 -8.962 0.280 1.00 93.38 90 ILE A C 1
ATOM 740 O O . ILE A 1 90 ? 9.058 -7.892 0.728 1.00 93.38 90 ILE A O 1
ATOM 744 N N . HIS A 1 91 ? 10.698 -9.407 0.555 1.00 93.81 91 HIS A N 1
ATOM 745 C CA . HIS A 1 91 ? 11.608 -8.679 1.442 1.00 93.81 91 HIS A CA 1
ATOM 746 C C . HIS A 1 91 ? 12.073 -7.344 0.851 1.00 93.81 91 HIS A C 1
ATOM 748 O O . HIS A 1 91 ? 12.129 -6.356 1.585 1.00 93.81 91 HIS A O 1
ATOM 754 N N . LEU A 1 92 ? 12.351 -7.283 -0.456 1.00 95.44 92 LEU A N 1
ATOM 755 C CA . LEU A 1 92 ? 12.683 -6.027 -1.134 1.00 95.44 92 LEU A CA 1
ATOM 756 C C . LEU A 1 92 ? 11.523 -5.030 -1.031 1.00 95.44 92 LEU A C 1
ATOM 758 O O . LEU A 1 92 ? 11.722 -3.878 -0.646 1.00 95.44 92 LEU A O 1
ATOM 762 N N . THR A 1 93 ? 10.309 -5.483 -1.338 1.00 92.75 93 THR A N 1
ATOM 763 C CA . THR A 1 93 ? 9.094 -4.673 -1.277 1.00 92.75 93 THR A CA 1
ATOM 764 C C . THR A 1 93 ? 8.826 -4.176 0.145 1.00 92.75 93 THR A C 1
ATOM 766 O O . THR A 1 93 ? 8.548 -2.994 0.331 1.00 92.75 93 THR A O 1
ATOM 769 N N . MET A 1 94 ? 8.989 -5.018 1.172 1.00 89.00 94 MET A N 1
ATOM 770 C CA . MET A 1 94 ? 8.867 -4.589 2.572 1.00 89.00 94 MET A CA 1
ATOM 771 C C . MET A 1 94 ? 9.910 -3.548 2.969 1.00 89.00 94 MET A C 1
ATOM 773 O O . MET A 1 94 ? 9.560 -2.542 3.584 1.00 89.00 94 MET A O 1
ATOM 777 N N . PHE A 1 95 ? 11.181 -3.779 2.629 1.00 91.75 95 PHE A N 1
ATOM 778 C CA . PHE A 1 95 ? 12.254 -2.821 2.889 1.00 91.75 95 PHE A CA 1
ATOM 779 C C . PHE A 1 95 ? 11.917 -1.457 2.280 1.00 91.75 95 PHE A C 1
ATOM 781 O O . PHE A 1 95 ? 11.954 -0.434 2.970 1.00 91.75 95 PHE A O 1
ATOM 788 N N . PHE A 1 96 ? 11.527 -1.462 1.005 1.00 91.19 96 PHE A N 1
ATOM 789 C CA . PHE A 1 96 ? 11.169 -0.254 0.283 1.00 91.19 96 PHE A CA 1
ATOM 790 C C . PHE A 1 96 ? 9.988 0.461 0.947 1.00 91.19 96 PHE A C 1
ATOM 7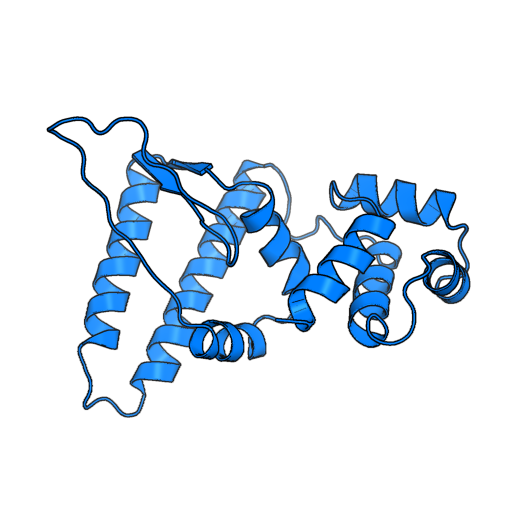92 O O . PHE A 1 96 ? 10.081 1.645 1.274 1.00 91.19 96 PHE A O 1
ATOM 799 N N . PHE A 1 97 ? 8.912 -0.268 1.248 1.00 84.25 97 PHE A N 1
ATOM 800 C CA . PHE A 1 97 ? 7.730 0.302 1.886 1.00 84.25 97 PHE A CA 1
ATOM 801 C C . PHE A 1 97 ? 8.010 0.898 3.263 1.00 84.25 97 PHE A C 1
ATOM 803 O O . PHE A 1 97 ? 7.552 2.008 3.539 1.00 84.25 97 PHE A O 1
ATOM 810 N N . TYR A 1 98 ? 8.767 0.221 4.129 1.00 81.81 98 TYR A N 1
ATOM 811 C CA . TYR A 1 98 ? 9.091 0.765 5.450 1.00 81.81 98 TYR A CA 1
ATOM 812 C C . TYR A 1 98 ? 9.969 2.013 5.361 1.00 81.81 98 TYR A C 1
ATOM 814 O O . TYR A 1 98 ? 9.722 2.980 6.087 1.00 81.81 98 TYR A O 1
ATOM 822 N N . SER A 1 99 ? 10.932 2.031 4.436 1.00 86.31 99 SER A N 1
ATOM 823 C CA . SER A 1 99 ? 11.756 3.211 4.164 1.00 86.31 99 SER A CA 1
ATOM 824 C C . SER A 1 99 ? 10.896 4.405 3.729 1.00 86.31 99 SER A C 1
ATOM 826 O O . SER A 1 99 ? 10.981 5.485 4.320 1.00 86.31 99 SER A O 1
ATOM 828 N N . LYS A 1 100 ? 9.980 4.197 2.772 1.00 84.69 100 LYS A N 1
ATOM 829 C CA . LYS A 1 100 ? 9.073 5.245 2.276 1.00 84.69 100 LYS A CA 1
ATOM 830 C C . LYS A 1 100 ? 8.060 5.711 3.306 1.00 84.69 100 LYS A C 1
ATOM 832 O O . LYS A 1 100 ? 7.877 6.913 3.470 1.00 84.69 100 LYS A O 1
ATOM 837 N N . THR A 1 101 ? 7.483 4.792 4.072 1.00 77.38 101 THR A N 1
ATOM 838 C CA . THR A 1 101 ? 6.563 5.131 5.167 1.00 77.38 101 THR A CA 1
ATOM 839 C C . THR A 1 101 ? 7.249 6.027 6.198 1.00 77.38 101 THR A C 1
ATOM 841 O O . THR A 1 101 ? 6.674 7.022 6.638 1.00 77.38 101 THR A O 1
ATOM 844 N N . TYR A 1 102 ? 8.496 5.718 6.568 1.00 78.88 102 TYR A N 1
ATOM 845 C CA . TYR A 1 102 ? 9.267 6.553 7.486 1.00 78.88 102 TYR A CA 1
ATOM 846 C C . TYR A 1 102 ? 9.536 7.950 6.911 1.00 78.88 102 TYR A C 1
ATOM 848 O O . TYR A 1 102 ? 9.297 8.940 7.603 1.00 78.88 102 TYR A O 1
ATOM 856 N N . GLN A 1 103 ? 9.998 8.037 5.658 1.00 79.62 103 GLN A N 1
ATOM 857 C CA . GLN A 1 103 ? 10.260 9.314 4.981 1.00 79.62 103 GLN A CA 1
ATOM 858 C C . GLN A 1 103 ? 8.998 10.182 4.919 1.00 79.62 103 GLN A C 1
ATOM 860 O O . GLN A 1 103 ? 9.029 11.347 5.314 1.00 79.62 103 GLN A O 1
ATOM 865 N N . PHE A 1 104 ? 7.875 9.589 4.518 1.00 75.00 104 PHE A N 1
ATOM 866 C CA . PHE A 1 104 ? 6.593 10.271 4.394 1.00 75.00 104 PHE A CA 1
ATOM 867 C C . PHE A 1 104 ? 6.082 10.815 5.730 1.00 75.00 104 PHE A C 1
ATOM 869 O O . PHE A 1 104 ? 5.741 11.993 5.847 1.00 75.00 104 PHE A O 1
ATOM 876 N N . ARG A 1 105 ? 6.090 9.981 6.774 1.00 73.31 105 ARG A N 1
ATOM 877 C CA . ARG A 1 105 ? 5.671 10.400 8.118 1.00 73.31 105 ARG A CA 1
ATOM 878 C C . ARG A 1 105 ? 6.582 11.489 8.671 1.00 73.31 105 ARG A C 1
ATOM 88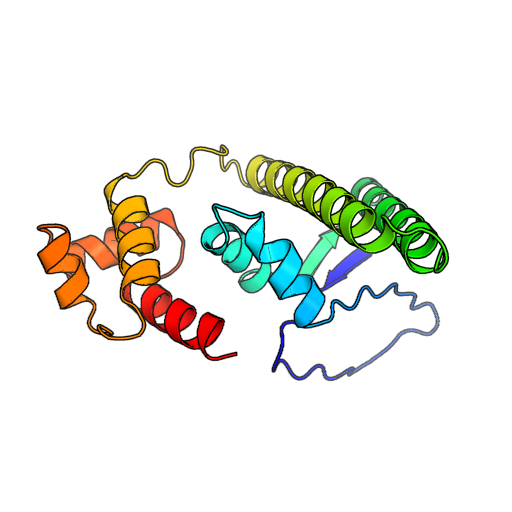0 O O . ARG A 1 105 ? 6.098 12.498 9.178 1.00 73.31 105 ARG A O 1
ATOM 887 N N . LYS A 1 106 ? 7.899 11.351 8.485 1.00 75.50 106 LYS A N 1
ATOM 888 C CA . LYS A 1 106 ? 8.871 12.385 8.861 1.00 75.50 106 LYS A CA 1
ATOM 889 C C . LYS A 1 106 ? 8.576 13.717 8.163 1.00 75.50 106 LYS A C 1
ATOM 891 O O . LYS A 1 106 ? 8.594 14.744 8.835 1.00 75.50 106 LYS A O 1
ATOM 896 N N . ALA A 1 107 ? 8.268 13.707 6.865 1.00 73.75 107 ALA A N 1
ATOM 897 C CA . ALA A 1 107 ? 7.919 14.911 6.107 1.00 73.75 107 ALA A CA 1
ATOM 898 C C . ALA A 1 107 ? 6.630 15.582 6.615 1.00 73.75 107 ALA A C 1
ATOM 900 O O . ALA A 1 107 ? 6.557 16.806 6.673 1.00 73.75 107 ALA A O 1
ATOM 901 N N . LYS A 1 108 ? 5.645 14.799 7.071 1.00 68.12 108 LYS A N 1
ATOM 902 C CA . LYS A 1 108 ? 4.417 15.306 7.712 1.00 68.12 108 LYS A CA 1
ATOM 903 C C . LYS A 1 108 ? 4.606 15.786 9.159 1.00 68.12 108 LYS A C 1
ATOM 905 O O . LYS A 1 108 ? 3.647 16.234 9.783 1.00 68.12 108 LYS A O 1
ATOM 910 N N . GLY A 1 109 ? 5.809 15.671 9.728 1.00 64.94 109 GLY A N 1
ATOM 911 C CA . GLY A 1 109 ? 6.038 15.905 11.159 1.00 64.94 109 GLY A CA 1
ATOM 912 C C . GLY A 1 109 ? 5.403 14.834 12.058 1.00 64.94 109 GLY A C 1
ATOM 913 O O . GLY A 1 109 ? 5.365 14.976 13.282 1.00 64.94 109 GLY A O 1
ATOM 914 N N . GLU A 1 110 ? 4.924 13.739 11.470 1.00 60.88 110 GLU A N 1
ATOM 915 C CA . GLU A 1 110 ? 4.400 12.580 12.171 1.00 60.88 110 GLU A CA 1
ATOM 916 C C . GLU A 1 110 ? 5.588 11.741 12.643 1.00 60.88 110 GLU A C 1
ATOM 918 O O . GLU A 1 110 ? 6.265 11.051 11.880 1.00 60.88 110 GLU A O 1
ATOM 923 N N . THR A 1 111 ? 5.884 11.772 13.940 1.00 51.53 111 THR A N 1
ATOM 924 C CA . THR A 1 111 ? 6.811 10.776 14.488 1.00 51.53 111 THR A CA 1
ATOM 925 C C . THR A 1 111 ? 6.160 9.393 14.355 1.00 51.53 111 THR A C 1
ATOM 927 O O . THR A 1 111 ? 4.943 9.257 14.475 1.00 51.53 111 THR A O 1
ATOM 930 N N . VAL A 1 112 ? 6.939 8.324 14.153 1.00 50.03 112 VAL A N 1
ATOM 931 C CA . VAL A 1 112 ? 6.456 6.916 14.100 1.00 50.03 112 VAL A CA 1
ATOM 932 C C . VAL A 1 112 ? 5.524 6.555 15.286 1.00 50.03 112 VAL A C 1
ATOM 934 O O . VAL A 1 112 ? 4.733 5.623 15.226 1.00 50.03 112 VAL A O 1
ATOM 937 N N . LYS A 1 113 ? 5.540 7.378 16.337 1.00 46.25 113 LYS A N 1
ATOM 938 C CA . LYS A 1 113 ? 4.690 7.391 17.528 1.00 46.25 113 LYS A CA 1
ATOM 939 C C . LYS A 1 113 ? 3.250 7.936 17.347 1.00 46.25 113 LYS A C 1
ATOM 941 O O . LYS A 1 113 ? 2.557 8.093 18.347 1.00 46.25 113 LYS A O 1
ATOM 946 N N . THR A 1 114 ? 2.752 8.262 16.151 1.00 50.28 114 THR A N 1
ATOM 947 C CA . THR A 1 114 ? 1.514 9.081 16.039 1.00 50.28 114 THR A CA 1
ATOM 948 C C . THR A 1 114 ? 0.209 8.348 16.431 1.00 50.28 114 THR A C 1
ATOM 950 O O . THR A 1 114 ? -0.720 8.987 16.932 1.00 50.28 114 THR A O 1
ATOM 953 N N . ILE A 1 115 ? 0.173 7.005 16.409 1.00 53.66 115 ILE A N 1
ATOM 954 C CA . ILE A 1 115 ? -0.888 6.202 17.066 1.00 53.66 115 ILE A CA 1
ATOM 955 C C . ILE A 1 115 ? -0.443 5.742 18.471 1.00 53.66 115 ILE A C 1
ATOM 957 O O . ILE A 1 115 ? -0.693 4.623 18.899 1.00 53.66 115 ILE A O 1
ATOM 961 N N . GLN A 1 116 ? 0.220 6.596 19.253 1.00 56.97 116 GLN A N 1
ATOM 962 C CA . GLN A 1 116 ? 0.410 6.364 20.695 1.00 56.97 116 GLN A CA 1
ATOM 963 C C . GLN A 1 116 ? -0.855 6.708 21.490 1.00 56.97 116 GLN A C 1
ATOM 965 O O . GLN A 1 116 ? -0.822 7.430 22.485 1.00 56.97 116 GLN A O 1
ATOM 970 N N . ASN A 1 117 ? -2.010 6.222 21.044 1.00 71.44 117 ASN A N 1
ATOM 971 C CA . ASN A 1 117 ? -3.198 6.219 21.878 1.00 71.44 117 ASN A CA 1
ATOM 972 C C . ASN A 1 117 ? -3.668 4.769 22.033 1.00 71.44 117 ASN A C 1
ATOM 974 O O . ASN A 1 117 ? -4.248 4.233 21.088 1.00 71.44 117 ASN A O 1
ATOM 978 N N . PRO A 1 118 ? -3.438 4.145 23.204 1.00 80.12 118 PRO A N 1
ATOM 979 C CA . PRO A 1 118 ? -3.818 2.757 23.454 1.00 80.12 118 PRO A CA 1
ATOM 980 C C . PRO A 1 118 ? -5.284 2.468 23.133 1.00 80.12 118 PRO A C 1
ATOM 982 O O . PRO A 1 118 ? -5.599 1.376 22.679 1.00 80.12 118 PRO A O 1
ATOM 985 N N . LEU A 1 119 ? -6.174 3.451 23.304 1.00 86.94 119 LEU A N 1
ATOM 986 C CA . LEU A 1 119 ? -7.592 3.300 23.000 1.00 86.94 119 LEU A CA 1
ATOM 987 C C . LEU A 1 119 ? -7.844 3.188 21.494 1.00 86.94 119 LEU A C 1
ATOM 989 O O . LEU A 1 119 ? -8.593 2.315 21.071 1.00 86.94 119 LEU A O 1
ATOM 993 N N . VAL A 1 120 ? -7.179 4.013 20.680 1.00 84.38 120 VAL A N 1
ATOM 994 C CA . VAL A 1 120 ? -7.258 3.923 19.212 1.00 84.38 120 VAL A CA 1
ATOM 995 C C . VAL A 1 120 ? -6.630 2.618 18.724 1.00 84.38 120 VAL A C 1
ATOM 997 O O . VAL A 1 120 ? -7.218 1.931 17.897 1.00 84.38 120 VAL A O 1
ATOM 1000 N N . THR A 1 121 ? -5.482 2.220 19.274 1.00 79.88 121 THR A N 1
ATOM 1001 C CA . THR A 1 121 ? -4.834 0.949 18.918 1.00 79.88 121 THR A CA 1
ATOM 1002 C C . THR A 1 121 ? -5.711 -0.254 19.274 1.00 79.88 121 THR A C 1
ATOM 1004 O O . THR A 1 121 ? -5.899 -1.146 18.448 1.00 79.88 121 THR A O 1
ATOM 1007 N N . ASN A 1 122 ? -6.302 -0.264 20.473 1.00 86.31 122 ASN A N 1
ATOM 1008 C CA . ASN A 1 122 ? -7.212 -1.322 20.913 1.00 86.31 122 ASN A CA 1
ATOM 1009 C C . ASN A 1 122 ? -8.506 -1.338 20.097 1.00 86.31 122 ASN A C 1
ATOM 1011 O O . ASN A 1 122 ? -8.998 -2.415 19.780 1.00 86.31 122 ASN A O 1
ATOM 1015 N N . PHE A 1 123 ? -9.025 -0.170 19.711 1.00 90.75 123 PHE A N 1
ATOM 1016 C CA . PHE A 1 123 ? -10.147 -0.067 18.785 1.00 90.75 123 PHE A CA 1
ATOM 1017 C C . PHE A 1 123 ? -9.832 -0.742 17.450 1.00 90.75 123 PHE A C 1
ATOM 1019 O O . PHE A 1 123 ? -10.524 -1.682 17.076 1.00 90.75 123 PHE A O 1
ATOM 1026 N N . LEU A 1 124 ? -8.751 -0.345 16.771 1.00 84.94 124 LEU A N 1
ATOM 1027 C CA . LEU A 1 124 ? -8.385 -0.925 15.473 1.00 84.94 124 LEU A CA 1
ATOM 1028 C C . LEU A 1 124 ? -8.112 -2.435 15.568 1.00 84.94 124 LEU A C 1
ATOM 1030 O O . LEU A 1 124 ? -8.446 -3.182 14.648 1.00 84.94 124 LEU A O 1
ATOM 1034 N N . LYS A 1 125 ? -7.545 -2.901 16.689 1.00 82.88 125 LYS A N 1
ATOM 1035 C CA . LYS A 1 125 ? -7.375 -4.331 16.974 1.00 82.88 125 LYS A CA 1
ATOM 1036 C C . LYS A 1 125 ? -8.721 -5.048 17.119 1.00 82.88 125 LYS A C 1
ATOM 1038 O O . LYS A 1 125 ? -8.922 -6.069 16.472 1.00 82.88 125 LYS A O 1
ATOM 1043 N N . LEU A 1 126 ? -9.643 -4.511 17.921 1.00 88.88 126 LEU A N 1
ATOM 1044 C CA . LEU A 1 126 ? -10.973 -5.098 18.093 1.00 88.88 126 LEU A CA 1
ATOM 1045 C C . LEU A 1 126 ? -11.732 -5.155 16.771 1.00 88.88 126 LEU A C 1
ATOM 1047 O O . LEU A 1 126 ? -12.364 -6.172 16.498 1.00 88.88 126 LEU A O 1
ATOM 1051 N N . VAL A 1 127 ? -11.661 -4.102 15.949 1.00 87.31 127 VAL A N 1
ATOM 1052 C CA . VAL A 1 127 ? -12.288 -4.095 14.622 1.00 87.31 127 VAL A CA 1
ATOM 1053 C C . VAL A 1 127 ? -11.721 -5.228 13.776 1.00 87.31 127 VAL A C 1
ATOM 1055 O O . VAL A 1 127 ? -12.489 -6.070 13.326 1.00 87.31 127 VAL A O 1
ATOM 1058 N N . ARG A 1 128 ? -10.392 -5.349 13.672 1.00 81.31 128 ARG A N 1
ATOM 1059 C CA . ARG A 1 128 ? -9.732 -6.457 12.957 1.00 81.31 128 ARG A CA 1
ATOM 1060 C C . ARG A 1 128 ? -10.191 -7.844 13.418 1.00 81.31 128 ARG A C 1
ATOM 1062 O O . ARG A 1 128 ? -10.305 -8.747 12.603 1.00 81.31 128 ARG A O 1
ATOM 1069 N N . GLU A 1 129 ? -10.424 -8.030 14.712 1.00 83.19 129 GLU A N 1
ATOM 1070 C CA . GLU A 1 129 ? -10.820 -9.325 15.279 1.00 83.19 129 GLU A CA 1
ATOM 1071 C C . GLU A 1 129 ? -12.316 -9.636 15.108 1.00 83.19 129 GLU A C 1
ATOM 1073 O O . GLU A 1 129 ? -12.704 -10.799 15.178 1.00 83.19 129 GLU A O 1
ATOM 1078 N N . ASN A 1 130 ? -13.166 -8.621 14.908 1.00 86.56 130 ASN A N 1
ATOM 1079 C CA . ASN A 1 130 ? -14.621 -8.757 15.046 1.00 86.56 130 ASN A CA 1
ATOM 1080 C C . ASN A 1 130 ? -15.434 -8.228 13.852 1.00 86.56 130 ASN A C 1
ATOM 1082 O O . ASN A 1 130 ? -16.656 -8.374 13.867 1.00 86.56 130 ASN A O 1
ATOM 1086 N N . TYR A 1 131 ? -14.800 -7.636 12.831 1.00 82.56 131 TYR A N 1
ATOM 1087 C CA . TYR A 1 131 ? -15.488 -6.970 11.712 1.00 82.56 131 TYR A CA 1
ATOM 1088 C C . TYR A 1 131 ? -16.459 -7.879 10.942 1.00 82.56 131 TYR A C 1
ATOM 1090 O O . TYR A 1 131 ? -17.395 -7.372 10.340 1.00 82.56 131 TYR A O 1
ATOM 1098 N N . LYS A 1 132 ? -16.264 -9.209 10.964 1.00 81.50 132 LYS A N 1
ATOM 1099 C CA . LYS A 1 132 ? -17.158 -10.185 10.305 1.00 81.50 132 LYS A CA 1
ATOM 1100 C C . LYS A 1 132 ? -18.502 -10.374 11.012 1.00 81.50 132 LYS A C 1
ATOM 1102 O O . LYS A 1 132 ? -19.428 -10.912 10.416 1.00 81.50 132 LYS A O 1
ATOM 1107 N N . THR A 1 133 ? -18.578 -10.011 12.290 1.00 88.00 133 THR A N 1
ATOM 1108 C CA . THR A 1 133 ? -19.726 -10.320 13.156 1.00 88.00 133 THR A CA 1
ATOM 1109 C C . THR A 1 133 ? -20.365 -9.057 13.714 1.00 88.00 133 THR A C 1
ATOM 1111 O O . THR A 1 133 ? -21.583 -8.989 13.859 1.00 88.00 133 THR A O 1
ATOM 1114 N N . TYR A 1 134 ? -19.561 -8.043 14.038 1.00 88.44 134 TYR A N 1
ATOM 1115 C CA . TYR A 1 134 ? -20.022 -6.836 14.713 1.00 88.44 134 TYR A CA 1
ATOM 1116 C C . TYR A 1 134 ? -19.669 -5.601 13.892 1.00 88.44 134 TYR A C 1
ATOM 1118 O O . TYR A 1 134 ? -18.507 -5.265 13.725 1.00 88.44 134 TYR A O 1
ATOM 1126 N N . HIS A 1 135 ? -20.696 -4.912 13.398 1.00 89.12 135 HIS A N 1
ATOM 1127 C CA . HIS A 1 135 ? -20.549 -3.769 12.489 1.00 89.12 135 HIS A CA 1
ATOM 1128 C C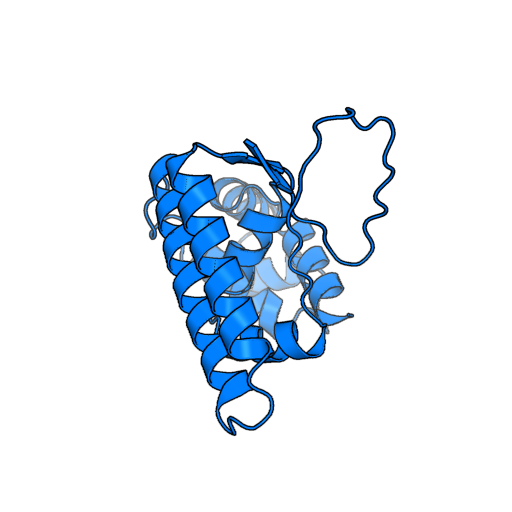 . HIS A 1 135 ? -20.926 -2.444 13.177 1.00 89.12 135 HIS A C 1
ATOM 1130 O O . HIS A 1 135 ? -20.646 -1.362 12.670 1.00 89.12 135 HIS A O 1
ATOM 1136 N N . SER A 1 136 ? -21.565 -2.517 14.351 1.00 93.06 136 SER A N 1
ATOM 1137 C CA . SER A 1 136 ? -21.970 -1.337 15.113 1.00 93.06 136 SER A CA 1
ATOM 1138 C C . SER A 1 136 ? -20.803 -0.765 15.909 1.00 93.06 136 SER A C 1
ATOM 1140 O O . SER A 1 136 ? -20.154 -1.471 16.683 1.00 93.06 136 SER A O 1
ATOM 1142 N N . LEU A 1 137 ? -20.599 0.548 15.793 1.00 93.12 137 LEU A N 1
ATOM 1143 C CA . LEU A 1 137 ? -19.651 1.290 16.620 1.00 93.12 137 LEU A CA 1
ATOM 1144 C C . LEU A 1 137 ? -19.928 1.124 18.123 1.00 93.12 137 LEU A C 1
ATOM 1146 O O . LEU A 1 137 ? -18.983 1.087 18.912 1.00 93.12 137 LEU A O 1
ATOM 1150 N N . ASP A 1 138 ? -21.195 0.981 18.517 1.00 95.06 138 ASP A N 1
ATOM 1151 C CA . ASP A 1 138 ? -21.580 0.850 19.924 1.00 95.06 138 ASP A CA 1
AT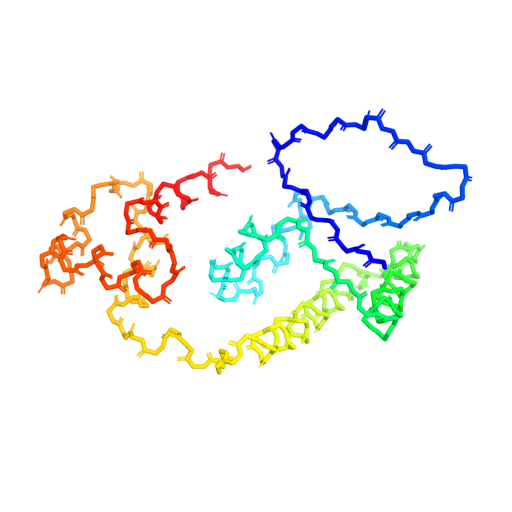OM 1152 C C . ASP A 1 138 ? -21.007 -0.423 20.552 1.00 95.06 138 ASP A C 1
ATOM 1154 O O . ASP A 1 138 ? -20.595 -0.406 21.710 1.00 95.06 138 ASP A O 1
ATOM 1158 N N . PHE A 1 139 ? -20.892 -1.514 19.786 1.00 95.50 139 PHE A N 1
ATOM 1159 C CA . PHE A 1 139 ? -20.240 -2.739 20.257 1.00 95.50 139 PHE A CA 1
ATOM 1160 C C . PHE A 1 139 ? -18.788 -2.469 20.674 1.00 95.50 139 PHE A C 1
ATOM 1162 O O . PHE A 1 139 ? -18.363 -2.841 21.771 1.00 95.50 139 PHE A O 1
ATOM 1169 N N . TYR A 1 140 ? -18.039 -1.772 19.820 1.00 95.38 140 TYR A N 1
ATOM 1170 C CA . TYR A 1 140 ? -16.637 -1.445 20.065 1.00 95.38 140 TYR A CA 1
ATOM 1171 C C . TYR A 1 140 ? -16.471 -0.429 21.196 1.00 95.38 140 TYR A C 1
ATOM 1173 O O . TYR A 1 140 ? -15.586 -0.587 22.036 1.00 95.38 140 TYR A O 1
ATOM 1181 N N . ALA A 1 141 ? -17.336 0.584 21.249 1.00 96.19 141 ALA A N 1
ATOM 1182 C CA . ALA A 1 141 ? -17.342 1.587 22.306 1.00 96.19 141 ALA A CA 1
ATOM 1183 C C . ALA A 1 141 ? -17.606 0.951 23.682 1.00 96.19 141 ALA A C 1
ATOM 1185 O O . ALA A 1 141 ? -16.843 1.183 24.622 1.00 96.19 141 ALA A O 1
ATOM 1186 N N . ASN A 1 142 ? -18.593 0.053 23.763 1.00 96.00 142 ASN A N 1
ATOM 1187 C CA . ASN A 1 142 ? -18.908 -0.707 24.973 1.00 96.00 142 ASN A CA 1
ATOM 1188 C C . ASN A 1 142 ? -17.742 -1.609 25.408 1.00 96.00 142 ASN A C 1
ATOM 1190 O O . ASN A 1 142 ? -17.366 -1.599 26.577 1.00 96.00 142 ASN A O 1
ATOM 1194 N N . LYS A 1 143 ? -17.111 -2.339 24.476 1.00 95.06 143 LYS A N 1
ATOM 1195 C CA . LYS A 1 143 ? -15.916 -3.168 24.747 1.00 95.06 143 LYS A CA 1
ATOM 1196 C C . LYS A 1 143 ? -14.723 -2.366 25.274 1.00 95.06 143 LYS A C 1
ATOM 1198 O O . LYS A 1 143 ? -13.905 -2.915 26.007 1.00 95.06 143 LYS A O 1
ATOM 1203 N N . LEU A 1 144 ? -14.609 -1.100 24.879 1.00 95.94 144 LEU A N 1
ATOM 1204 C CA . LEU A 1 144 ? -13.545 -0.183 25.297 1.00 95.94 144 LEU A CA 1
ATOM 1205 C C . LEU A 1 144 ? -13.938 0.696 26.491 1.00 95.94 144 LEU A C 1
ATOM 1207 O O . LEU A 1 144 ? -13.145 1.547 26.891 1.00 95.94 144 LEU A O 1
ATOM 1211 N N . CYS A 1 145 ? -15.136 0.503 27.052 1.00 96.00 145 CYS A N 1
ATOM 1212 C CA . CYS A 1 145 ? -15.677 1.280 28.166 1.00 96.00 145 CYS A CA 1
ATOM 1213 C C . CYS A 1 145 ? -15.686 2.800 27.909 1.00 96.00 145 CYS A C 1
ATOM 1215 O O . CYS A 1 145 ? -15.376 3.594 28.798 1.00 96.00 145 CYS A O 1
ATOM 1217 N N . VAL A 1 146 ? -16.037 3.220 26.690 1.00 96.69 146 VAL A N 1
ATOM 1218 C CA . VAL A 1 146 ? -16.182 4.635 26.311 1.00 96.69 146 VAL A CA 1
ATOM 1219 C C . VAL A 1 146 ? -17.468 4.875 25.532 1.00 96.69 146 VAL A C 1
ATOM 1221 O O . VAL A 1 146 ? -18.072 3.946 25.011 1.00 96.69 146 VAL A O 1
ATOM 1224 N N . SER A 1 147 ? -17.893 6.134 25.414 1.00 96.88 147 SER A N 1
ATOM 1225 C CA . SER A 1 147 ? -19.026 6.473 24.549 1.00 96.88 147 SER A CA 1
ATOM 1226 C C . SER A 1 147 ? -18.630 6.455 23.071 1.00 96.88 147 SER A C 1
ATOM 1228 O O . SER A 1 147 ? -17.525 6.867 22.704 1.00 96.88 147 SER A O 1
ATOM 1230 N N . SER A 1 148 ? -19.564 6.069 22.201 1.00 95.81 148 SER A N 1
ATOM 1231 C CA . SER A 1 148 ? -19.377 6.062 20.742 1.00 95.81 148 SER A CA 1
ATOM 1232 C C . SER A 1 148 ? -18.983 7.440 20.206 1.00 95.81 148 SER A C 1
ATOM 1234 O O . SER A 1 148 ? -18.096 7.559 19.362 1.00 95.81 148 SER A O 1
ATOM 1236 N N . LYS A 1 149 ? -19.552 8.516 20.774 1.00 95.56 149 LYS A N 1
ATOM 1237 C CA . LYS A 1 149 ? -19.198 9.905 20.433 1.00 95.56 149 LYS A CA 1
ATOM 1238 C C . LYS A 1 149 ? -17.735 10.226 20.755 1.00 95.56 149 LYS A C 1
ATOM 1240 O O . LYS A 1 149 ? -17.045 10.839 19.935 1.00 95.56 149 LYS A O 1
ATOM 1245 N N . TYR A 1 150 ? -17.258 9.824 21.935 1.00 95.50 150 TYR A N 1
ATOM 1246 C CA . TYR A 1 150 ? -15.866 10.037 22.329 1.00 95.50 150 TYR A CA 1
ATOM 1247 C C . TYR A 1 150 ? -14.915 9.216 21.457 1.00 95.50 150 TYR A C 1
ATOM 1249 O O . TYR A 1 150 ? -13.946 9.768 20.936 1.00 95.50 150 TYR A O 1
ATOM 1257 N N . LEU A 1 151 ? -15.231 7.936 21.244 1.00 95.06 151 LEU A N 1
ATOM 1258 C CA . LEU A 1 151 ? -14.444 7.032 20.410 1.00 95.06 151 LEU A CA 1
ATOM 1259 C C . LEU A 1 151 ? -14.298 7.577 18.984 1.00 95.06 151 LEU A C 1
ATOM 1261 O O . LEU A 1 151 ? -13.174 7.752 18.520 1.00 95.06 151 LEU A O 1
ATOM 1265 N N . THR A 1 152 ? -15.398 7.958 18.327 1.00 94.62 152 THR A N 1
ATOM 1266 C CA . THR A 1 152 ? -15.363 8.565 16.985 1.00 94.62 152 THR A CA 1
ATOM 1267 C C . THR A 1 152 ? -14.520 9.830 16.938 1.00 94.62 152 THR A C 1
ATOM 1269 O O . THR A 1 152 ? -13.689 9.980 16.043 1.00 94.62 152 THR A O 1
ATOM 1272 N N . THR A 1 153 ? -14.694 10.733 17.905 1.00 93.88 153 THR A N 1
ATOM 1273 C CA . THR A 1 153 ? -13.940 11.996 17.947 1.00 93.88 153 THR A CA 1
ATOM 1274 C C . THR A 1 153 ? -12.444 11.739 18.119 1.00 93.88 153 THR A C 1
ATOM 1276 O O . THR A 1 153 ? -11.619 12.338 17.425 1.00 93.88 153 THR A O 1
ATOM 1279 N N . LEU A 1 154 ? -12.079 10.829 19.025 1.00 90.00 154 LEU A N 1
ATOM 1280 C CA . LEU A 1 154 ? -10.689 10.486 19.295 1.00 90.00 154 LEU A CA 1
ATOM 1281 C C . LEU A 1 154 ? -10.031 9.809 18.092 1.00 90.00 154 LEU A C 1
ATOM 1283 O O . LEU A 1 154 ? -8.925 10.199 17.716 1.00 90.00 154 LEU A O 1
ATOM 1287 N N . VAL A 1 155 ? -10.709 8.829 17.491 1.00 86.62 155 VAL A N 1
ATOM 1288 C CA . VAL A 1 155 ? -10.222 8.094 16.320 1.00 86.62 155 VAL A CA 1
ATOM 1289 C C . VAL A 1 155 ? -10.059 9.044 15.136 1.00 86.62 155 VAL A C 1
ATOM 1291 O O . VAL A 1 155 ? -8.970 9.089 14.566 1.00 86.62 155 VAL A O 1
ATOM 1294 N N . LYS A 1 156 ? -11.048 9.902 14.844 1.00 84.25 156 LYS A N 1
ATOM 1295 C CA . LYS A 1 156 ? -10.944 10.914 13.778 1.00 84.25 156 LYS A CA 1
ATOM 1296 C C . LYS A 1 156 ? -9.765 11.853 13.998 1.00 84.25 156 LYS A C 1
ATOM 1298 O O . LYS A 1 156 ? -8.977 12.076 13.088 1.00 84.25 156 LYS A O 1
ATOM 1303 N N . ARG A 1 157 ? -9.581 12.350 15.222 1.00 80.44 157 ARG A N 1
ATOM 1304 C CA . ARG A 1 157 ? -8.459 13.238 15.560 1.00 80.44 157 ARG A CA 1
ATOM 1305 C C . ARG A 1 157 ? -7.095 12.562 15.403 1.00 80.44 157 ARG A C 1
ATOM 1307 O O . ARG A 1 157 ? -6.123 13.239 15.099 1.00 80.44 157 ARG A O 1
ATOM 1314 N N . LYS A 1 158 ? -6.999 11.259 15.681 1.00 77.00 158 LYS A N 1
ATOM 1315 C CA . LYS A 1 158 ? -5.728 10.516 15.660 1.00 77.00 158 LYS A CA 1
ATOM 1316 C C . LYS A 1 158 ? -5.410 9.846 14.327 1.00 77.00 158 LYS A C 1
ATOM 1318 O O . LYS A 1 158 ? -4.250 9.529 14.107 1.00 77.00 158 LYS A O 1
ATOM 1323 N N . THR A 1 159 ? -6.405 9.619 13.476 1.00 70.25 159 THR A N 1
ATOM 1324 C CA . THR A 1 159 ? -6.253 8.842 12.232 1.00 70.25 159 THR A CA 1
ATOM 1325 C C . THR A 1 159 ? -6.769 9.563 10.986 1.00 70.25 159 THR A C 1
ATOM 1327 O O . THR A 1 159 ? -6.687 9.023 9.889 1.00 70.25 159 THR A O 1
ATOM 1330 N N . GLY A 1 160 ? -7.385 10.739 11.139 1.00 71.38 160 GLY A N 1
ATOM 1331 C CA . GLY A 1 160 ? -8.071 11.457 10.059 1.00 71.38 160 GLY A CA 1
ATOM 1332 C C . GLY A 1 160 ? -9.403 10.834 9.616 1.00 71.38 160 GLY A C 1
ATOM 1333 O O . GLY A 1 160 ? -10.184 11.498 8.945 1.00 71.38 160 GLY A O 1
ATOM 1334 N N . THR A 1 161 ? -9.704 9.598 10.029 1.00 75.56 161 THR A N 1
ATOM 1335 C CA . THR A 1 161 ? -10.866 8.800 9.594 1.00 75.56 161 THR A CA 1
ATOM 1336 C C . THR A 1 161 ? -11.801 8.533 10.777 1.00 75.56 161 THR A C 1
ATOM 1338 O O . THR A 1 161 ? -11.328 8.349 11.901 1.00 75.56 161 THR A O 1
ATOM 1341 N N . THR A 1 162 ? -13.127 8.545 10.588 1.00 87.88 162 THR A N 1
ATOM 1342 C CA . THR A 1 162 ? -14.051 8.288 11.708 1.00 87.88 162 THR A CA 1
ATOM 1343 C C . THR A 1 162 ? -14.024 6.820 12.133 1.00 87.88 162 THR A C 1
ATOM 1345 O O . THR A 1 162 ? -13.592 5.950 11.382 1.00 87.88 162 THR A O 1
ATOM 1348 N N . ALA A 1 163 ? -14.469 6.522 13.357 1.00 89.56 163 ALA A N 1
ATOM 1349 C CA . ALA A 1 163 ? -14.507 5.140 13.833 1.00 89.56 163 ALA A CA 1
ATOM 1350 C C . ALA A 1 163 ? -15.477 4.264 13.016 1.00 89.56 163 ALA A C 1
ATOM 1352 O O . ALA A 1 163 ? -15.178 3.098 12.784 1.00 89.56 163 ALA A O 1
ATOM 1353 N N . THR A 1 164 ? -16.591 4.820 12.534 1.00 90.75 164 THR A N 1
ATOM 1354 C CA . THR A 1 164 ? -17.527 4.097 11.658 1.00 90.75 164 THR A CA 1
ATOM 1355 C C . THR A 1 164 ? -16.886 3.774 10.310 1.00 90.75 164 THR A C 1
ATOM 1357 O O . THR A 1 164 ? -16.861 2.608 9.928 1.00 90.75 164 THR A O 1
ATOM 1360 N N . ASP A 1 165 ? -16.251 4.757 9.660 1.00 85.12 165 ASP A N 1
ATOM 1361 C CA . ASP A 1 165 ? -15.553 4.533 8.382 1.00 85.12 165 ASP A CA 1
ATOM 1362 C C . ASP A 1 165 ? -14.445 3.478 8.529 1.00 85.12 165 ASP A C 1
ATOM 1364 O O . ASP A 1 165 ? -14.160 2.717 7.612 1.00 85.12 165 ASP A O 1
ATOM 1368 N N . TRP A 1 166 ? -13.793 3.415 9.694 1.00 84.31 166 TRP A N 1
ATOM 1369 C CA . TRP A 1 166 ? -12.796 2.386 9.977 1.00 84.31 166 TRP A CA 1
ATOM 1370 C C . TRP A 1 166 ? -13.376 0.973 10.007 1.00 84.31 166 TRP A C 1
ATOM 1372 O O . TRP A 1 166 ? -12.723 0.046 9.530 1.00 84.31 166 TRP A O 1
ATOM 1382 N N . ILE A 1 167 ? -14.572 0.804 10.573 1.00 87.81 167 ILE A N 1
ATOM 1383 C CA . ILE A 1 167 ? -15.277 -0.482 10.600 1.00 87.81 167 ILE A CA 1
ATOM 1384 C C . ILE A 1 167 ? -15.653 -0.881 9.171 1.00 87.81 167 ILE A C 1
ATOM 1386 O O . ILE A 1 167 ? -15.350 -1.995 8.752 1.00 87.81 167 ILE A O 1
ATOM 1390 N N . GLU A 1 168 ? -16.216 0.049 8.399 1.00 83.56 168 GLU A N 1
ATOM 1391 C CA . GLU A 1 168 ? -16.577 -0.167 6.992 1.00 83.56 168 GLU A CA 1
ATOM 1392 C C . GLU A 1 168 ? -15.366 -0.539 6.133 1.00 83.56 168 GLU A C 1
ATOM 1394 O O . GLU A 1 168 ? -15.402 -1.538 5.417 1.00 83.56 168 GLU A O 1
ATOM 1399 N N . LYS A 1 169 ? -14.251 0.192 6.261 1.00 77.56 169 LYS A N 1
ATOM 1400 C CA . LYS A 1 169 ? -13.006 -0.120 5.544 1.00 77.56 169 LYS A CA 1
ATOM 1401 C C . LYS A 1 169 ? -12.496 -1.522 5.865 1.00 77.56 169 LYS A C 1
ATOM 1403 O O . LYS A 1 169 ? -12.033 -2.206 4.961 1.00 77.56 169 LYS A O 1
ATOM 1408 N N . TYR A 1 170 ? -12.591 -1.969 7.118 1.00 76.94 170 TYR A N 1
ATOM 1409 C CA . TYR A 1 170 ? -12.205 -3.333 7.494 1.00 76.94 170 TYR A CA 1
ATOM 1410 C C . TYR A 1 170 ? -13.117 -4.406 6.891 1.00 76.94 170 TYR A C 1
ATOM 1412 O O . TYR A 1 170 ? -12.623 -5.461 6.504 1.00 76.94 170 TYR A O 1
ATOM 1420 N N . ILE A 1 171 ? -14.421 -4.136 6.794 1.00 78.44 171 ILE A N 1
ATOM 1421 C CA . ILE A 1 171 ? -15.378 -5.038 6.144 1.00 78.44 171 ILE A CA 1
ATOM 1422 C C . ILE A 1 171 ? -15.058 -5.166 4.653 1.00 78.44 171 ILE A C 1
ATOM 1424 O O . ILE A 1 171 ? -15.019 -6.278 4.138 1.00 78.44 171 ILE A O 1
ATOM 1428 N N . ILE A 1 172 ? -14.793 -4.045 3.975 1.00 72.12 172 ILE A N 1
ATOM 1429 C CA . ILE A 1 172 ? -14.486 -4.018 2.538 1.00 72.12 172 ILE A CA 1
ATOM 1430 C C . ILE A 1 172 ? -13.152 -4.719 2.249 1.00 72.12 172 ILE A C 1
ATOM 1432 O O . ILE A 1 172 ? -13.089 -5.571 1.368 1.00 72.12 172 ILE A O 1
ATOM 1436 N N . LEU A 1 173 ? -12.104 -4.400 3.014 1.00 64.94 173 LEU A N 1
ATOM 1437 C CA . LEU A 1 173 ? -10.743 -4.903 2.789 1.00 64.94 173 LEU A CA 1
ATOM 1438 C C . LEU A 1 173 ? -10.611 -6.425 2.860 1.00 64.94 173 LEU A C 1
ATOM 1440 O O . LEU A 1 173 ? -9.737 -6.986 2.213 1.00 64.94 173 LEU A O 1
ATOM 1444 N N . GLU A 1 174 ? -11.425 -7.088 3.675 1.00 65.69 174 GLU A N 1
ATOM 1445 C CA . GLU A 1 174 ? -11.330 -8.536 3.885 1.00 65.69 174 GLU A CA 1
ATOM 1446 C C . GLU A 1 174 ? -12.494 -9.312 3.245 1.00 65.69 174 GLU A C 1
ATOM 1448 O O . GLU A 1 174 ? -12.582 -10.534 3.385 1.00 65.69 174 GLU A O 1
ATOM 1453 N N . ALA A 1 175 ? -13.398 -8.608 2.557 1.00 56.19 175 ALA A N 1
ATOM 1454 C CA . ALA A 1 175 ? -14.383 -9.200 1.656 1.00 56.19 175 ALA A CA 1
ATOM 1455 C C . ALA A 1 175 ? -13.837 -9.400 0.223 1.00 56.19 175 ALA A C 1
ATOM 1457 O O . ALA A 1 175 ? -14.529 -10.005 -0.598 1.00 56.19 175 ALA A O 1
ATOM 1458 N N . GLN A 1 176 ? -12.629 -8.896 -0.071 1.00 43.94 176 GLN A N 1
ATOM 1459 C CA . GLN A 1 176 ? -11.896 -9.042 -1.342 1.00 43.94 176 GLN A CA 1
ATOM 1460 C C . GLN A 1 176 ? -10.937 -10.239 -1.347 1.00 43.94 176 GLN A C 1
ATOM 1462 O O . GLN A 1 176 ? -10.683 -10.749 -2.469 1.00 43.94 176 GLN A O 1
#